Protein AF-A0A7X4Y7P6-F1 (afdb_monomer)

Foldseek 3Di:
DDDPPPDPVVVVLVVCVVPLPCDPVNVVVLVVQLVVLVVQLVVLVVPQPVDPVSVVSNVVSVVSNVVSVVVNCVSVVVSVVSVVVVVVVD

pLDDT: mean 78.75, std 18.49, range [41.59, 98.31]

Solvent-accessible surface area (backbone atoms only — not comparable to full-atom values): 5030 Å² total; per-residue (Å²): 139,86,82,88,81,64,66,70,61,54,51,51,52,49,49,47,57,71,62,56,62,70,48,70,65,60,54,50,51,46,51,52,49,33,54,50,28,47,51,48,30,54,48,30,59,73,65,44,79,75,44,72,68,33,50,52,50,34,50,52,26,49,52,49,29,53,53,37,48,50,52,44,45,55,60,54,47,54,43,56,54,48,57,51,53,53,63,75,76,105

Mean predicted aligned error: 11.4 Å

Sequence (90 aa):
MPGQKGRRGELTARLLLFLGRMDTTTREALARRLGRAELELQRAQRESDGSPAARTRLEAARIEYRAAEHHAQQVLGARVALEVVEHLCA

Radius of gyration: 20.74 Å; Cα contacts (8 Å, |Δi|>4): 36; chains: 1; bounding box: 36×33×64 Å

Organism: NCBI:txid83462

Secondary structure (DSSP, 8-state):
----SSHHHHHHHHHHHHHHS--HHHHHHHHHHHHHHHHHHHHHHHT--S-HHHHHHHHHHHHHHHHHHHHHHHHHHHHHHHHHHHHHH-

Nearest PDB structures (foldseek):
  3tul-assembly5_A  TM=7.803E-01  e=2.537E+00  Salmonella enterica subsp. enterica serovar Typhimurium
  6ixg-assembly2_B  TM=6.724E-01  e=4.343E+00  Homo sapiens
  2x3x-assembly2_B  TM=3.672E-01  e=2.390E+00  Mus musculus
  3qwe-assembly1_A-2  TM=4.503E-01  e=4.611E+00  Homo sapiens

Structure (mmCIF, N/CA/C/O backbone):
data_AF-A0A7X4Y7P6-F1
#
_entry.id   AF-A0A7X4Y7P6-F1
#
loop_
_atom_site.group_PDB
_atom_site.id
_atom_site.type_symbol
_atom_site.label_atom_id
_atom_site.label_alt_id
_atom_site.label_comp_id
_atom_site.label_asym_id
_atom_site.label_entity_id
_atom_site.label_seq_id
_atom_site.pdbx_PDB_ins_code
_atom_site.Cartn_x
_atom_site.Cartn_y
_atom_site.Cartn_z
_atom_site.occupancy
_atom_site.B_iso_or_equiv
_atom_site.auth_seq_id
_atom_site.auth_comp_id
_atom_site.auth_asym_id
_atom_site.auth_atom_id
_atom_site.pdbx_PDB_model_num
ATOM 1 N N . MET A 1 1 ? -19.685 23.860 48.318 1.00 41.59 1 MET A N 1
ATOM 2 C CA . MET A 1 1 ? -20.050 23.820 46.884 1.00 41.59 1 MET A CA 1
ATOM 3 C C . MET A 1 1 ? -19.055 22.928 46.140 1.00 41.59 1 MET A C 1
ATOM 5 O O . MET A 1 1 ? -17.951 23.396 45.884 1.00 41.59 1 MET A O 1
ATOM 9 N N . PRO A 1 2 ? -19.350 21.644 45.868 1.00 42.19 2 PRO A N 1
ATOM 10 C CA . PRO A 1 2 ? -18.410 20.762 45.181 1.00 42.19 2 PRO A CA 1
ATOM 11 C C . PRO A 1 2 ? -18.611 20.761 43.651 1.00 42.19 2 PRO A C 1
ATOM 13 O O . PRO A 1 2 ? -19.731 20.857 43.162 1.00 42.19 2 PRO A O 1
ATOM 16 N N . GLY A 1 3 ? -17.513 20.576 42.907 1.00 48.91 3 GLY A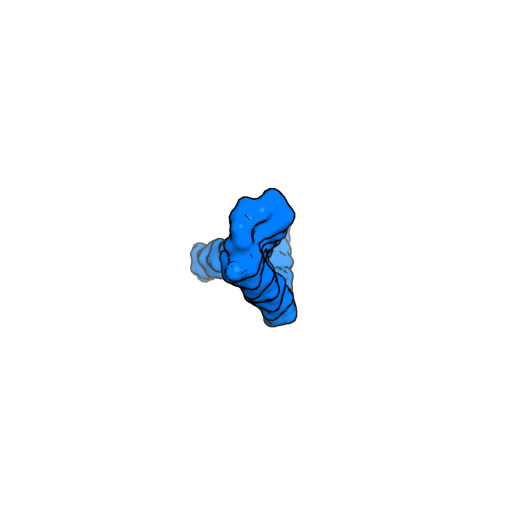 N 1
ATOM 17 C CA . GLY A 1 3 ? -17.520 19.721 41.710 1.00 48.91 3 GLY A CA 1
ATOM 18 C C . GLY A 1 3 ? -17.792 20.337 40.328 1.00 48.91 3 GLY A C 1
ATOM 19 O O . GLY A 1 3 ? -18.670 19.858 39.621 1.00 48.91 3 GLY A O 1
ATOM 20 N N . GLN A 1 4 ? -16.986 21.301 39.864 1.00 49.03 4 GLN A N 1
ATOM 21 C CA . GLN A 1 4 ? -16.936 21.702 38.436 1.00 49.03 4 GLN A CA 1
ATOM 22 C C . GLN A 1 4 ? -15.741 21.114 37.645 1.00 49.03 4 GLN A C 1
ATOM 24 O O . GLN A 1 4 ? -15.416 21.595 36.565 1.00 49.03 4 GLN A O 1
ATOM 29 N N . LYS A 1 5 ? -15.079 20.054 38.139 1.00 49.75 5 LYS A N 1
ATOM 30 C CA . LYS A 1 5 ? -13.911 19.439 37.463 1.00 49.75 5 LYS A CA 1
ATOM 31 C C . LYS A 1 5 ? -14.205 18.196 36.601 1.00 49.75 5 LYS A C 1
ATOM 33 O O . LYS A 1 5 ? -13.287 17.705 35.962 1.00 49.75 5 LYS A O 1
ATOM 38 N N . GLY A 1 6 ? -15.452 17.715 36.527 1.00 49.91 6 GLY A N 1
ATOM 39 C CA . GLY A 1 6 ? -15.791 16.470 35.807 1.00 49.91 6 GLY A CA 1
ATOM 40 C C . GLY A 1 6 ? -16.187 16.612 34.328 1.00 49.91 6 GLY A C 1
ATOM 41 O O . GLY A 1 6 ? -16.018 15.677 33.558 1.00 49.91 6 GLY A O 1
ATOM 42 N N . ARG A 1 7 ? -16.675 17.778 33.879 1.00 53.38 7 ARG A N 1
ATOM 43 C CA . ARG A 1 7 ? -17.412 17.860 32.594 1.00 53.38 7 ARG A CA 1
ATOM 44 C C . ARG A 1 7 ? -16.552 17.998 31.332 1.00 53.38 7 ARG A C 1
ATOM 46 O O . ARG A 1 7 ? -17.063 17.798 30.236 1.00 53.38 7 ARG A O 1
ATOM 53 N N . ARG A 1 8 ? -15.264 18.355 31.447 1.00 50.03 8 ARG A N 1
ATOM 54 C CA . ARG A 1 8 ? -14.383 18.531 30.269 1.00 50.03 8 ARG A CA 1
ATOM 55 C C . ARG A 1 8 ? -13.817 17.215 29.728 1.00 50.03 8 ARG A C 1
ATOM 57 O O . ARG A 1 8 ? -13.665 17.107 28.521 1.00 50.03 8 ARG A O 1
ATOM 64 N N . GLY A 1 9 ? -13.537 16.225 30.578 1.00 51.34 9 GLY A N 1
ATOM 65 C CA . GLY A 1 9 ? -13.079 14.902 30.125 1.00 51.34 9 GLY A CA 1
ATOM 66 C C . GLY A 1 9 ? -14.205 14.078 29.494 1.00 51.34 9 GLY A C 1
ATOM 67 O O . GLY A 1 9 ? -14.009 13.440 28.466 1.00 51.34 9 GLY A O 1
ATOM 68 N N . GLU A 1 10 ? -15.407 14.180 30.063 1.00 55.50 10 GLU A N 1
ATOM 69 C CA . GLU A 1 10 ? -16.600 13.436 29.641 1.00 55.50 10 GLU A CA 1
ATOM 70 C C . GLU A 1 10 ? -17.103 13.841 28.247 1.00 55.50 10 GLU A C 1
ATOM 72 O O . GLU A 1 10 ? -17.543 12.997 27.472 1.00 55.50 10 GLU A O 1
ATOM 77 N N . LEU A 1 11 ? -17.006 15.131 27.902 1.00 55.41 11 LEU A N 1
ATOM 78 C CA . LEU A 1 11 ? -17.355 15.633 26.571 1.00 55.41 11 LEU A CA 1
ATOM 79 C C . LEU A 1 11 ? -16.339 15.201 25.511 1.00 55.41 11 LEU A C 1
ATOM 81 O O . LEU A 1 11 ? -16.747 14.843 24.412 1.00 55.41 11 LEU A O 1
ATOM 85 N N . THR A 1 12 ? -15.044 15.183 25.836 1.00 56.19 12 THR A N 1
ATOM 86 C CA . THR A 1 12 ? -13.995 14.701 24.923 1.00 56.19 12 THR A CA 1
ATOM 87 C C . THR A 1 12 ? -14.129 13.202 24.681 1.00 56.19 12 THR A C 1
ATOM 89 O O . THR A 1 12 ? -14.100 12.775 23.534 1.00 56.19 12 THR A O 1
ATOM 92 N N . ALA A 1 13 ? -14.361 12.412 25.734 1.00 53.62 13 ALA A N 1
ATOM 93 C CA . ALA A 1 13 ? -14.626 10.980 25.615 1.00 53.62 13 ALA A CA 1
ATOM 94 C C . ALA A 1 13 ? -15.906 10.702 24.807 1.00 53.62 13 ALA A C 1
ATOM 96 O O . ALA A 1 13 ? -15.897 9.868 23.910 1.00 53.62 13 ALA A O 1
ATOM 97 N N . ARG A 1 14 ? -16.990 11.460 25.034 1.00 53.94 14 ARG A N 1
ATOM 98 C CA . ARG A 1 14 ? -18.224 11.347 24.236 1.00 53.94 14 ARG A CA 1
ATOM 99 C C . ARG A 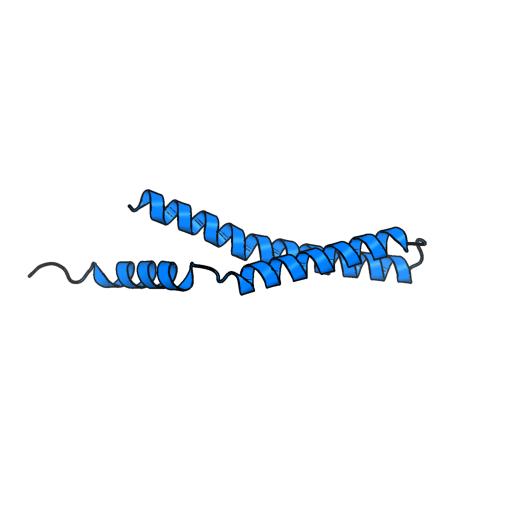1 14 ? -18.051 11.772 22.780 1.00 53.94 14 ARG A C 1
ATOM 101 O O . ARG A 1 14 ? -18.629 11.131 21.914 1.00 53.94 14 ARG A O 1
ATOM 108 N N . LEU A 1 15 ? -17.269 12.811 22.492 1.00 54.47 15 LEU A N 1
ATOM 109 C CA . LEU A 1 15 ? -16.935 13.215 21.121 1.00 54.47 15 LEU A CA 1
ATOM 110 C C . LEU A 1 15 ? -16.069 12.163 20.425 1.00 54.47 15 LEU A C 1
ATOM 112 O O . LEU A 1 15 ? -16.320 11.862 19.264 1.00 54.47 15 LEU A O 1
ATOM 116 N N . LEU A 1 16 ? -15.110 11.565 21.133 1.00 54.66 16 LEU A N 1
ATOM 117 C CA . LEU A 1 16 ? -14.301 10.454 20.632 1.00 54.66 16 LEU A CA 1
ATOM 118 C C . LEU A 1 16 ? -15.136 9.192 20.398 1.00 54.66 16 LEU A C 1
ATOM 120 O O . LEU A 1 16 ? -14.920 8.543 19.392 1.00 54.66 16 LEU A O 1
ATOM 124 N N . LEU A 1 17 ? -16.132 8.889 21.230 1.00 53.41 17 LEU A N 1
ATOM 125 C CA . LEU A 1 17 ? -17.092 7.797 21.011 1.00 53.41 17 LEU A CA 1
ATOM 126 C C . LEU A 1 17 ? -18.018 8.064 19.809 1.00 53.41 17 LEU A C 1
ATOM 128 O O . LEU A 1 17 ? -18.260 7.180 18.986 1.00 53.41 17 LEU A O 1
ATOM 132 N N . PHE A 1 18 ? -18.536 9.293 19.686 1.00 51.69 18 PHE A N 1
ATOM 133 C CA . PHE A 1 18 ? -19.484 9.675 18.630 1.00 51.69 18 PHE A CA 1
ATOM 134 C C . PHE A 1 18 ? -18.803 9.840 17.258 1.00 51.69 18 PHE A C 1
ATOM 136 O O . PHE A 1 18 ? -19.411 9.543 16.234 1.00 51.69 18 PHE A O 1
ATOM 143 N N . LEU A 1 19 ? -17.531 10.260 17.233 1.00 53.00 19 LEU A N 1
ATOM 144 C CA . LEU A 1 19 ? -16.681 10.328 16.033 1.00 53.00 19 LEU A CA 1
ATOM 145 C C . LEU A 1 19 ? -15.879 9.033 15.791 1.00 53.00 19 LEU A C 1
ATOM 147 O O . LEU A 1 19 ? -15.458 8.768 14.668 1.00 53.00 19 LEU A O 1
ATOM 151 N N . GLY A 1 20 ? -15.657 8.221 16.828 1.00 52.16 20 GLY A N 1
ATOM 152 C CA . GLY A 1 20 ? -14.786 7.034 16.830 1.00 52.16 20 GLY A CA 1
ATOM 153 C C . GLY A 1 20 ? -15.417 5.797 16.217 1.00 52.16 20 GLY A C 1
ATOM 154 O O . GLY A 1 20 ? -14.723 4.836 15.865 1.00 52.16 20 GLY A O 1
ATOM 155 N N . ARG A 1 21 ? -16.727 5.832 15.958 1.00 58.78 21 ARG A N 1
ATOM 156 C CA . ARG A 1 21 ? -17.356 4.857 15.077 1.00 58.78 21 ARG A CA 1
ATOM 157 C C . ARG A 1 21 ? -17.033 5.224 13.629 1.00 58.78 21 ARG A C 1
ATOM 159 O O . ARG A 1 21 ? -17.888 5.692 12.890 1.00 58.78 21 ARG A O 1
ATOM 166 N N . MET A 1 22 ? -15.782 4.971 13.242 1.00 65.38 22 MET A N 1
ATOM 167 C CA . MET A 1 22 ? -15.305 5.048 11.864 1.00 65.38 22 MET A CA 1
ATOM 168 C C . MET A 1 22 ? -16.349 4.405 10.952 1.00 65.38 22 MET A C 1
ATOM 170 O O . MET A 1 22 ? -16.724 3.236 11.146 1.00 65.38 22 MET A O 1
ATOM 174 N N . ASP A 1 23 ? -16.863 5.222 10.039 1.00 71.62 23 ASP A N 1
ATOM 175 C CA . ASP A 1 23 ? -17.976 4.860 9.186 1.00 71.62 23 ASP A CA 1
ATOM 176 C C . ASP A 1 23 ? -17.544 3.738 8.226 1.00 71.62 23 ASP A C 1
ATOM 178 O O . ASP A 1 23 ? -16.369 3.600 7.861 1.00 71.62 23 ASP A O 1
ATOM 182 N N . THR A 1 24 ? -18.491 2.884 7.850 1.00 73.25 24 THR A N 1
ATOM 183 C CA . THR A 1 24 ? -18.220 1.737 6.978 1.00 73.25 24 THR A CA 1
ATOM 184 C C . THR A 1 24 ? -17.615 2.184 5.642 1.00 73.25 24 THR A C 1
ATOM 186 O O . THR A 1 24 ? -16.719 1.512 5.136 1.00 73.25 24 THR A O 1
ATOM 189 N N . THR A 1 25 ? -17.989 3.365 5.142 1.00 80.50 25 THR A N 1
ATOM 190 C CA . THR A 1 25 ? -17.448 3.979 3.920 1.00 80.50 25 THR A CA 1
ATOM 191 C C . THR A 1 25 ? -15.963 4.296 4.049 1.00 80.50 25 THR A C 1
ATOM 193 O O . THR A 1 25 ? -15.194 3.993 3.142 1.00 80.50 25 THR A O 1
ATOM 196 N N . THR A 1 26 ? -15.521 4.846 5.181 1.00 81.19 26 THR A N 1
ATOM 197 C CA . THR A 1 26 ? -14.104 5.126 5.450 1.00 81.19 26 THR A CA 1
ATOM 198 C C . THR A 1 26 ? -13.301 3.829 5.494 1.00 81.19 26 THR A C 1
ATOM 200 O O . THR A 1 26 ? -12.198 3.758 4.950 1.00 81.19 26 THR A O 1
ATOM 203 N N . ARG A 1 27 ? -13.866 2.763 6.079 1.00 78.12 27 ARG A N 1
ATOM 204 C CA . ARG A 1 27 ? -13.213 1.443 6.117 1.00 78.12 27 ARG A CA 1
ATOM 205 C C . ARG A 1 27 ? -13.084 0.854 4.720 1.00 78.12 27 ARG A C 1
ATOM 207 O O . ARG A 1 27 ? -12.011 0.383 4.351 1.00 78.12 27 ARG A O 1
ATOM 214 N N . GLU A 1 28 ? -14.151 0.922 3.935 1.00 84.94 28 GLU A N 1
ATOM 215 C CA . GLU A 1 28 ? -14.139 0.478 2.546 1.00 84.94 28 GLU A CA 1
ATOM 216 C C . GLU A 1 28 ? -13.180 1.301 1.686 1.00 84.94 28 GLU A C 1
ATOM 218 O O . GLU A 1 28 ? -12.471 0.735 0.860 1.00 84.94 28 GLU A O 1
ATOM 223 N N . ALA A 1 29 ? -13.110 2.617 1.883 1.00 89.69 29 ALA A N 1
ATOM 224 C CA . ALA A 1 29 ? -12.196 3.487 1.155 1.00 89.69 29 ALA A CA 1
ATOM 225 C C . ALA A 1 29 ? -10.729 3.143 1.450 1.00 89.69 29 ALA A C 1
ATOM 227 O O . ALA A 1 29 ? -9.931 3.035 0.516 1.00 89.69 29 ALA A O 1
ATOM 228 N N . LEU A 1 30 ? -10.380 2.903 2.720 1.00 88.25 30 LEU A N 1
ATOM 229 C CA . LEU A 1 30 ? -9.039 2.449 3.101 1.00 88.25 30 LEU A CA 1
ATOM 230 C C . LEU A 1 30 ? -8.717 1.075 2.511 1.00 88.25 30 LEU A C 1
ATOM 232 O O . LEU A 1 30 ? -7.661 0.916 1.902 1.00 88.25 30 LEU A O 1
ATOM 236 N N . ALA A 1 31 ? -9.637 0.112 2.617 1.00 87.94 31 ALA A N 1
ATOM 237 C CA . ALA A 1 31 ? -9.454 -1.225 2.057 1.00 87.94 31 ALA A CA 1
ATOM 238 C C . ALA A 1 31 ? -9.286 -1.188 0.528 1.00 87.94 31 ALA A C 1
ATOM 240 O O . ALA A 1 31 ? -8.384 -1.819 -0.018 1.00 87.94 31 ALA A O 1
ATOM 241 N N . ARG A 1 32 ? -10.103 -0.389 -0.172 1.00 94.00 32 ARG A N 1
ATOM 242 C CA . ARG A 1 32 ? -9.997 -0.186 -1.625 1.00 94.00 32 ARG A CA 1
ATOM 243 C C . ARG A 1 32 ? -8.672 0.464 -2.008 1.00 94.00 32 ARG A C 1
ATOM 245 O O . ARG A 1 32 ? -8.083 0.063 -3.008 1.00 94.00 32 ARG A O 1
ATOM 252 N N . ARG A 1 33 ? -8.202 1.461 -1.249 1.00 95.06 33 ARG A N 1
ATOM 253 C CA . ARG A 1 33 ? -6.915 2.117 -1.519 1.00 95.06 33 ARG A CA 1
ATOM 254 C C . ARG A 1 33 ? -5.753 1.148 -1.328 1.00 95.06 33 ARG A C 1
ATOM 256 O O . ARG A 1 33 ? -4.923 1.046 -2.226 1.00 95.06 33 ARG A O 1
ATOM 263 N N . LEU A 1 34 ? -5.726 0.425 -0.210 1.00 94.56 34 LEU A N 1
ATOM 264 C CA . LEU A 1 34 ? -4.684 -0.560 0.069 1.00 94.56 34 LEU A CA 1
ATOM 265 C C . LEU A 1 34 ? -4.663 -1.660 -1.000 1.00 94.56 34 LEU A C 1
ATOM 267 O O . LEU A 1 34 ? -3.615 -1.913 -1.584 1.00 94.56 34 LEU A O 1
ATOM 271 N N . GLY A 1 35 ? -5.826 -2.223 -1.343 1.00 93.88 35 GLY A N 1
ATOM 272 C CA . GLY A 1 35 ? -5.927 -3.252 -2.380 1.00 93.88 35 GLY A CA 1
ATOM 273 C C . GLY A 1 35 ? -5.499 -2.764 -3.769 1.00 93.88 35 GLY A C 1
ATOM 274 O O . GLY A 1 35 ? -4.835 -3.493 -4.500 1.00 93.88 35 GLY A O 1
ATOM 275 N N . ARG A 1 36 ? -5.810 -1.514 -4.143 1.00 97.75 36 ARG A N 1
ATOM 276 C CA . ARG A 1 36 ? -5.299 -0.924 -5.395 1.00 97.75 36 ARG A CA 1
ATOM 277 C C . ARG A 1 36 ? -3.779 -0.783 -5.374 1.00 97.75 36 ARG A C 1
ATOM 279 O O . ARG A 1 36 ? -3.136 -1.181 -6.337 1.00 97.75 36 ARG A O 1
ATOM 286 N N . ALA A 1 37 ? -3.213 -0.247 -4.294 1.00 97.38 37 ALA A N 1
ATOM 287 C CA . ALA A 1 37 ? -1.766 -0.083 -4.172 1.00 97.38 37 ALA A CA 1
ATOM 288 C C . ALA A 1 37 ? -1.031 -1.435 -4.198 1.00 97.38 37 ALA A C 1
ATOM 290 O O . ALA A 1 37 ? 0.022 -1.555 -4.821 1.00 97.38 37 ALA A O 1
ATOM 291 N N . GLU A 1 38 ? -1.611 -2.470 -3.587 1.00 97.69 38 GLU A N 1
ATOM 292 C CA . GLU A 1 38 ? -1.083 -3.834 -3.636 1.00 97.69 38 GLU A CA 1
ATOM 293 C C . GLU A 1 38 ? -1.104 -4.408 -5.059 1.00 97.69 38 GLU A C 1
ATOM 295 O O . GLU A 1 38 ? -0.100 -4.951 -5.518 1.00 97.69 38 GLU A O 1
ATOM 300 N N . LEU A 1 39 ? -2.213 -4.249 -5.789 1.00 98.31 39 LEU A N 1
ATOM 301 C CA . LEU A 1 39 ? -2.312 -4.700 -7.179 1.00 98.31 39 LEU A CA 1
ATOM 302 C C . LEU A 1 39 ? -1.280 -4.013 -8.079 1.00 98.31 39 LEU A C 1
ATOM 304 O O . LEU A 1 39 ? -0.641 -4.684 -8.890 1.00 98.31 39 LEU A O 1
ATOM 308 N N . GLU A 1 40 ? -1.084 -2.704 -7.926 1.00 97.75 40 GLU A N 1
ATOM 309 C CA . GLU A 1 40 ? -0.070 -1.961 -8.683 1.00 97.75 40 GLU A CA 1
ATOM 310 C C . GLU A 1 40 ? 1.353 -2.399 -8.318 1.00 97.75 40 GLU A C 1
ATOM 312 O O . GLU A 1 40 ? 2.190 -2.579 -9.203 1.00 97.75 40 GLU A O 1
ATOM 317 N N . LEU A 1 41 ? 1.628 -2.668 -7.037 1.00 98.06 41 LEU A N 1
ATOM 318 C CA . LEU A 1 41 ? 2.908 -3.228 -6.604 1.00 98.06 41 LEU A CA 1
ATOM 319 C C . LEU A 1 41 ? 3.162 -4.607 -7.227 1.00 98.06 41 LEU A C 1
ATOM 321 O O . LEU A 1 41 ? 4.246 -4.849 -7.760 1.00 98.06 41 LEU A O 1
ATOM 325 N N . GLN A 1 42 ? 2.170 -5.498 -7.206 1.00 98.00 42 GLN A N 1
ATOM 326 C CA . GLN A 1 42 ? 2.277 -6.825 -7.815 1.00 98.00 42 GLN A CA 1
ATOM 327 C C . GLN A 1 42 ? 2.470 -6.741 -9.335 1.00 98.00 42 GLN A C 1
ATOM 329 O O . GLN A 1 42 ? 3.276 -7.489 -9.893 1.00 98.00 42 GLN A O 1
ATOM 334 N N . ARG A 1 43 ? 1.773 -5.824 -10.020 1.00 98.00 43 ARG A N 1
ATOM 335 C CA . ARG A 1 43 ? 1.974 -5.566 -11.455 1.00 98.00 43 ARG A CA 1
ATOM 336 C C . ARG A 1 43 ? 3.390 -5.085 -11.736 1.00 98.00 43 ARG A C 1
ATOM 338 O O . ARG A 1 43 ? 4.079 -5.699 -12.545 1.00 98.00 43 ARG A O 1
ATOM 345 N N . ALA A 1 44 ? 3.862 -4.071 -11.013 1.00 96.88 44 ALA A N 1
ATOM 346 C CA . ALA A 1 44 ? 5.207 -3.534 -11.186 1.00 96.88 44 ALA A CA 1
ATOM 347 C C . ALA A 1 44 ? 6.301 -4.582 -10.917 1.00 96.88 44 ALA A C 1
ATOM 349 O O . ALA A 1 44 ? 7.329 -4.575 -11.587 1.00 96.88 44 ALA A O 1
ATOM 350 N N . GLN A 1 45 ? 6.085 -5.509 -9.977 1.00 96.62 45 GLN A N 1
ATOM 351 C CA . GLN A 1 45 ? 6.990 -6.641 -9.745 1.00 96.62 45 GLN A CA 1
ATOM 352 C C . GLN A 1 45 ? 7.007 -7.622 -10.923 1.00 96.62 45 GLN A C 1
ATOM 354 O O . GLN A 1 45 ? 8.085 -8.035 -11.345 1.00 96.62 45 GLN A O 1
ATOM 359 N N . ARG A 1 46 ? 5.835 -7.985 -11.462 1.00 97.38 46 ARG A N 1
ATOM 360 C CA . ARG A 1 46 ? 5.710 -8.916 -12.600 1.00 97.38 46 ARG A CA 1
ATOM 361 C C . ARG A 1 46 ? 6.272 -8.341 -13.897 1.00 97.38 46 ARG A C 1
ATOM 363 O O . ARG A 1 46 ? 6.862 -9.073 -14.679 1.00 97.38 46 ARG A O 1
ATOM 370 N N . GLU A 1 47 ? 6.082 -7.046 -14.118 1.00 95.44 47 GLU A N 1
ATOM 371 C CA . GLU A 1 47 ? 6.553 -6.323 -15.306 1.00 95.44 47 GLU A CA 1
ATOM 372 C C . GLU A 1 47 ? 8.006 -5.842 -15.187 1.00 95.44 47 GLU A C 1
ATOM 374 O O . GLU A 1 47 ? 8.518 -5.187 -16.098 1.00 95.44 47 GLU A O 1
ATOM 379 N N . SER A 1 48 ? 8.670 -6.107 -14.059 1.00 94.38 48 SER A N 1
ATOM 380 C CA . SER A 1 48 ? 10.032 -5.645 -13.835 1.00 94.38 48 SER A CA 1
ATOM 381 C C . SER A 1 48 ? 11.020 -6.417 -14.707 1.00 94.38 48 SER A C 1
ATOM 383 O O . SER A 1 48 ? 11.383 -7.550 -14.406 1.00 94.38 48 SER A O 1
ATOM 385 N N . ASP A 1 49 ? 11.508 -5.767 -15.760 1.00 96.44 49 ASP A N 1
ATOM 386 C CA . ASP A 1 49 ? 12.573 -6.260 -16.643 1.00 96.44 49 ASP A CA 1
ATOM 387 C C . ASP A 1 49 ? 13.984 -5.863 -16.162 1.00 96.44 49 ASP A C 1
ATOM 389 O O . ASP A 1 49 ? 14.988 -6.117 -16.826 1.00 96.44 49 ASP A O 1
ATOM 393 N N . GLY A 1 50 ? 14.077 -5.207 -15.000 1.00 94.50 50 GLY A N 1
ATOM 394 C CA . GLY A 1 50 ? 15.330 -4.721 -14.429 1.00 94.50 50 GLY A CA 1
ATOM 395 C C . GLY A 1 50 ? 15.851 -3.413 -15.031 1.00 94.50 50 GLY A C 1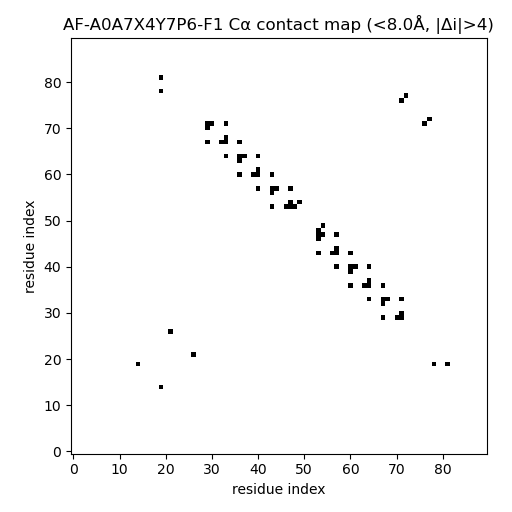
ATOM 396 O O . GLY A 1 50 ? 16.853 -2.899 -14.520 1.00 94.50 50 GLY A O 1
ATOM 397 N N . SER A 1 51 ? 15.180 -2.845 -16.039 1.00 97.62 51 SER A N 1
ATOM 398 C CA . SER A 1 51 ? 15.518 -1.541 -16.617 1.00 97.62 51 SER A CA 1
ATOM 399 C C . SER A 1 51 ? 15.378 -0.406 -15.590 1.00 97.62 51 SER A C 1
ATOM 401 O O . SER A 1 51 ? 14.619 -0.527 -14.621 1.00 97.62 51 SER A O 1
ATOM 403 N N . PRO A 1 52 ? 16.059 0.741 -15.783 1.00 97.69 52 PRO A N 1
ATOM 404 C CA . PRO A 1 52 ? 15.891 1.900 -14.906 1.00 97.69 52 PRO A CA 1
ATOM 405 C C . PRO A 1 52 ? 14.428 2.344 -14.784 1.00 97.69 52 PRO A C 1
ATOM 407 O O . PRO A 1 52 ? 13.961 2.634 -13.687 1.00 97.69 52 PRO A O 1
ATOM 410 N N . ALA A 1 53 ? 13.675 2.320 -15.888 1.00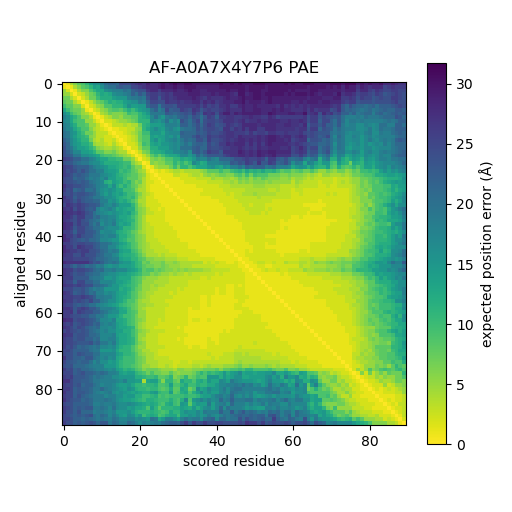 96.62 53 ALA A N 1
ATOM 411 C CA . ALA A 1 53 ? 12.262 2.684 -15.893 1.00 96.62 53 ALA A CA 1
ATOM 412 C C . ALA A 1 53 ? 11.403 1.704 -15.077 1.00 96.62 53 ALA A C 1
ATOM 414 O O . ALA A 1 53 ? 10.535 2.132 -14.315 1.00 96.62 53 ALA A O 1
ATOM 415 N N . ALA A 1 54 ? 11.647 0.396 -15.202 1.00 97.06 54 ALA A N 1
ATOM 416 C CA . ALA A 1 54 ? 10.961 -0.611 -14.397 1.00 97.06 54 ALA A CA 1
ATOM 417 C C . ALA A 1 54 ? 11.292 -0.486 -12.903 1.00 97.06 54 ALA A C 1
ATOM 419 O O . ALA A 1 54 ? 10.388 -0.542 -12.071 1.00 97.06 54 ALA A O 1
ATOM 420 N N . ARG A 1 55 ? 12.560 -0.230 -12.553 1.00 97.00 55 ARG A N 1
ATOM 421 C CA . ARG A 1 55 ? 12.978 0.006 -11.160 1.00 97.00 55 ARG A CA 1
ATOM 422 C C . ARG A 1 55 ? 12.289 1.228 -10.560 1.00 97.00 55 ARG A C 1
ATOM 424 O O . ARG A 1 55 ? 11.787 1.139 -9.445 1.00 97.00 55 ARG A O 1
ATOM 431 N N . THR A 1 56 ? 12.209 2.332 -11.304 1.00 97.94 56 THR A N 1
ATOM 432 C CA . THR A 1 56 ? 11.496 3.540 -10.864 1.00 97.94 56 THR A CA 1
ATOM 433 C C . THR A 1 56 ? 10.011 3.265 -10.632 1.00 97.94 56 THR A C 1
ATOM 435 O O . THR A 1 56 ? 9.475 3.665 -9.601 1.00 97.94 56 THR A O 1
ATOM 438 N N . ARG A 1 57 ? 9.344 2.545 -11.547 1.00 97.19 57 ARG A N 1
ATOM 439 C CA . ARG A 1 57 ? 7.931 2.155 -11.381 1.00 97.19 57 ARG A CA 1
ATOM 440 C C . ARG A 1 57 ? 7.723 1.270 -10.153 1.00 97.19 57 ARG A C 1
ATOM 442 O O . ARG A 1 57 ? 6.804 1.512 -9.375 1.00 97.19 57 ARG A O 1
ATOM 449 N N . LEU A 1 58 ? 8.594 0.282 -9.957 1.00 97.56 58 LEU A N 1
ATOM 450 C CA . LEU A 1 58 ? 8.545 -0.605 -8.800 1.00 97.56 58 LEU A CA 1
ATOM 451 C C . LEU A 1 58 ? 8.743 0.159 -7.486 1.00 97.56 58 LEU A C 1
ATOM 453 O O . LEU A 1 58 ? 8.015 -0.086 -6.527 1.00 97.56 58 LEU A O 1
ATOM 457 N N . GLU A 1 59 ? 9.694 1.090 -7.434 1.00 98.00 59 GLU A N 1
ATOM 458 C CA . GLU A 1 59 ? 9.932 1.890 -6.231 1.00 98.00 59 GLU A CA 1
ATOM 459 C C . GLU A 1 59 ? 8.754 2.822 -5.925 1.00 98.00 59 GLU A C 1
ATOM 461 O O . GLU A 1 59 ? 8.297 2.881 -4.785 1.00 98.00 59 GLU A O 1
ATOM 466 N N . ALA A 1 60 ? 8.181 3.469 -6.942 1.00 98.06 60 ALA A N 1
ATOM 467 C CA . ALA A 1 60 ? 6.983 4.286 -6.771 1.00 98.06 60 ALA A CA 1
ATOM 468 C C . ALA A 1 60 ? 5.803 3.467 -6.212 1.00 98.06 60 ALA A C 1
ATOM 470 O O . ALA A 1 60 ? 5.145 3.893 -5.262 1.00 98.06 60 ALA A O 1
ATOM 471 N N . ALA A 1 61 ? 5.576 2.259 -6.741 1.00 97.75 61 ALA A N 1
ATOM 472 C CA . ALA A 1 61 ? 4.521 1.373 -6.251 1.00 97.75 61 ALA A CA 1
ATOM 473 C C . ALA A 1 61 ? 4.767 0.908 -4.802 1.00 97.75 61 ALA A C 1
ATOM 475 O O . ALA A 1 61 ? 3.828 0.815 -4.012 1.00 97.75 61 ALA A O 1
ATOM 476 N N . ARG A 1 62 ? 6.029 0.668 -4.414 1.00 97.69 62 ARG A N 1
ATOM 477 C CA . ARG A 1 62 ? 6.402 0.340 -3.024 1.00 97.69 62 ARG A CA 1
ATOM 478 C C . ARG A 1 62 ? 6.112 1.488 -2.065 1.00 9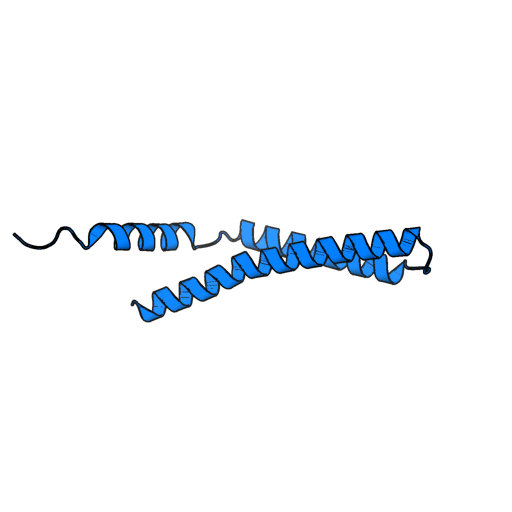7.69 62 ARG A C 1
ATOM 480 O O . ARG A 1 62 ? 5.619 1.239 -0.965 1.00 97.69 62 ARG A O 1
ATOM 487 N N . ILE A 1 63 ? 6.426 2.719 -2.465 1.00 98.19 63 ILE A N 1
ATOM 488 C CA . ILE A 1 63 ? 6.158 3.918 -1.665 1.00 98.19 63 ILE A CA 1
ATOM 489 C C . ILE A 1 63 ? 4.652 4.071 -1.438 1.00 98.19 63 ILE A C 1
ATOM 491 O O . ILE A 1 63 ? 4.232 4.222 -0.291 1.00 98.19 63 ILE A O 1
ATOM 495 N N . GLU A 1 64 ? 3.836 3.966 -2.492 1.00 96.81 64 GLU A N 1
ATOM 496 C CA . GLU A 1 64 ? 2.379 4.102 -2.357 1.00 96.81 64 GLU A CA 1
ATOM 497 C C . GLU A 1 64 ? 1.773 2.975 -1.514 1.00 96.81 64 GLU A C 1
ATOM 499 O O . GLU A 1 64 ? 0.946 3.249 -0.644 1.00 96.81 64 GLU A O 1
ATOM 504 N N . TYR A 1 65 ? 2.214 1.725 -1.699 1.00 96.88 65 TYR A N 1
ATOM 505 C CA . TYR A 1 65 ? 1.763 0.607 -0.866 1.00 96.88 65 TYR A CA 1
ATOM 506 C C . TYR A 1 65 ? 2.064 0.857 0.617 1.00 96.88 65 TYR A C 1
ATOM 508 O O . TYR A 1 65 ? 1.162 0.770 1.448 1.00 96.88 65 TYR A O 1
ATOM 516 N N . ARG A 1 66 ? 3.299 1.252 0.954 1.00 95.38 66 ARG A N 1
ATOM 517 C CA . ARG A 1 66 ? 3.685 1.564 2.342 1.00 95.38 66 ARG A CA 1
ATOM 518 C C . ARG A 1 66 ? 2.893 2.737 2.913 1.00 95.38 66 ARG A C 1
ATOM 520 O O . ARG A 1 66 ? 2.504 2.699 4.076 1.00 95.38 66 ARG A O 1
ATOM 527 N N . ALA A 1 67 ? 2.629 3.769 2.113 1.00 94.75 67 ALA A N 1
ATOM 528 C CA . ALA A 1 67 ? 1.822 4.907 2.542 1.00 94.75 67 ALA A CA 1
ATOM 529 C C . ALA A 1 67 ? 0.364 4.502 2.819 1.00 94.75 67 ALA A C 1
ATOM 531 O O . ALA A 1 67 ? -0.214 4.918 3.826 1.00 94.75 67 ALA A O 1
ATOM 532 N N . ALA A 1 68 ? -0.228 3.676 1.952 1.00 92.62 68 ALA A N 1
ATOM 533 C CA . ALA A 1 68 ? -1.578 3.155 2.132 1.00 92.62 68 ALA A CA 1
ATOM 534 C C . ALA A 1 68 ? -1.677 2.216 3.347 1.00 92.62 68 ALA A C 1
ATOM 536 O O . ALA A 1 68 ? -2.622 2.332 4.128 1.00 92.62 68 ALA A O 1
ATOM 537 N N . GLU A 1 69 ? -0.691 1.338 3.539 1.00 91.62 69 GLU A N 1
ATOM 538 C CA . GLU A 1 69 ? -0.597 0.424 4.682 1.00 91.62 69 GLU A CA 1
ATOM 539 C C . GLU A 1 69 ? -0.464 1.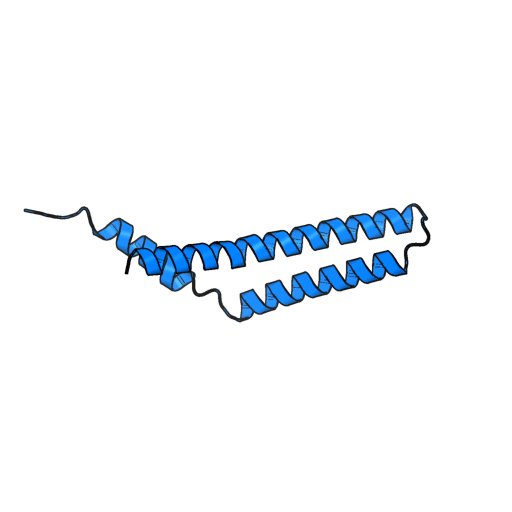194 5.999 1.00 91.62 69 GLU A C 1
ATOM 541 O O . GLU A 1 69 ? -1.247 0.976 6.923 1.00 91.62 69 GLU A O 1
ATOM 546 N N . HIS A 1 70 ? 0.452 2.163 6.062 1.00 90.69 70 HIS A N 1
ATOM 547 C CA . HIS A 1 70 ? 0.629 3.011 7.238 1.00 90.69 70 HIS A CA 1
ATOM 548 C C . HIS A 1 70 ? -0.646 3.794 7.571 1.00 90.69 70 HIS A C 1
ATOM 550 O O . HIS A 1 70 ? -1.058 3.851 8.727 1.00 90.69 70 HIS A O 1
ATOM 556 N N . HIS A 1 71 ? -1.327 4.354 6.568 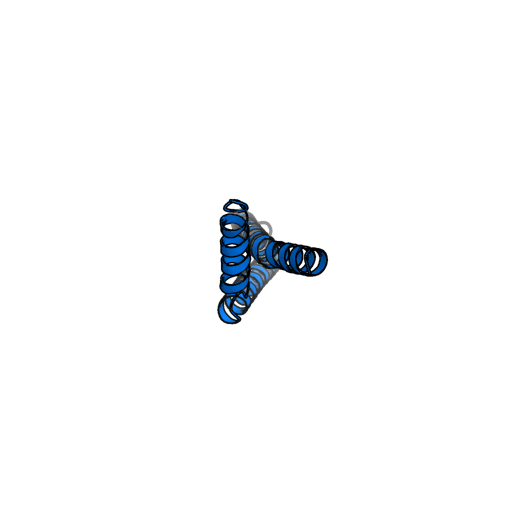1.00 87.75 71 HIS A N 1
ATOM 557 C CA . HIS A 1 71 ? -2.590 5.057 6.789 1.00 87.75 71 HIS A CA 1
ATOM 558 C C . HIS A 1 71 ? -3.685 4.116 7.319 1.00 87.75 71 HIS A C 1
ATOM 560 O O . HIS A 1 71 ? -4.394 4.465 8.264 1.00 87.75 71 HIS A O 1
ATOM 566 N N . ALA A 1 72 ? -3.794 2.902 6.768 1.00 86.19 72 ALA A N 1
ATOM 567 C CA . ALA A 1 72 ? -4.719 1.893 7.274 1.00 86.19 72 ALA A CA 1
ATOM 568 C C . ALA A 1 72 ? -4.401 1.515 8.731 1.00 86.19 72 ALA A C 1
ATOM 570 O O . ALA A 1 72 ? -5.312 1.451 9.554 1.00 86.19 72 ALA A O 1
ATOM 571 N N . GLN A 1 73 ? -3.123 1.337 9.075 1.00 84.69 73 GLN A N 1
ATOM 572 C CA . GLN A 1 73 ? -2.676 1.043 10.439 1.00 84.69 73 GLN A CA 1
ATOM 573 C C . GLN A 1 73 ? -2.951 2.190 11.412 1.00 84.69 73 GLN A C 1
ATOM 575 O O . GLN A 1 73 ? -3.419 1.936 12.516 1.00 84.69 73 GLN A O 1
ATOM 580 N N . GLN A 1 74 ? -2.711 3.444 11.023 1.00 84.12 74 GLN A N 1
ATOM 581 C CA . GLN A 1 74 ? -3.010 4.597 11.875 1.00 84.12 74 GLN A CA 1
ATOM 582 C C . GLN A 1 74 ? -4.498 4.666 12.212 1.00 84.12 74 GLN A C 1
ATOM 584 O O . GLN A 1 74 ? -4.858 4.856 13.370 1.00 84.12 74 GLN A O 1
ATOM 589 N N . VAL A 1 75 ? -5.367 4.471 11.221 1.00 79.69 75 VAL A N 1
ATOM 590 C CA . VAL A 1 75 ? -6.814 4.598 11.416 1.00 79.69 75 VAL A CA 1
ATOM 591 C C . VAL A 1 75 ? -7.396 3.387 12.151 1.00 79.69 75 VAL A C 1
ATOM 593 O O . VAL A 1 75 ? -8.168 3.549 13.097 1.00 79.69 75 VAL A O 1
ATOM 596 N N . LEU A 1 76 ? -7.022 2.166 11.757 1.00 74.25 76 LEU A N 1
ATOM 597 C CA . LEU A 1 76 ? -7.525 0.943 12.389 1.00 74.25 76 LEU A CA 1
ATOM 598 C C . LEU A 1 76 ? -6.890 0.709 13.767 1.00 74.25 76 LEU A C 1
ATOM 600 O O . LEU A 1 76 ? -7.588 0.343 14.709 1.00 74.25 76 LEU A O 1
ATOM 604 N N . GLY A 1 77 ? -5.590 0.965 13.911 1.00 74.19 77 GLY A N 1
ATOM 605 C CA . GLY A 1 77 ? -4.856 0.823 15.169 1.00 74.19 77 GLY A CA 1
ATOM 606 C C . GLY A 1 77 ? -5.277 1.845 16.225 1.00 74.19 77 GLY A C 1
ATOM 607 O O . GLY A 1 77 ? -5.477 1.466 17.378 1.00 74.19 77 GLY A O 1
ATOM 608 N N . ALA A 1 78 ? -5.507 3.110 15.846 1.00 70.56 78 ALA A N 1
ATOM 609 C CA . ALA A 1 78 ? -6.055 4.113 16.766 1.00 70.56 78 ALA A CA 1
ATOM 610 C C . ALA A 1 78 ? -7.439 3.713 17.296 1.00 70.56 78 ALA A C 1
ATOM 612 O O . ALA A 1 78 ? -7.757 3.970 18.456 1.00 70.56 78 ALA A O 1
ATOM 613 N N . ARG A 1 79 ? -8.247 3.035 16.472 1.00 67.81 79 ARG A N 1
ATOM 614 C CA . ARG A 1 79 ? -9.554 2.532 16.892 1.00 67.81 79 ARG A CA 1
ATOM 615 C C . ARG A 1 79 ? -9.450 1.367 17.873 1.00 67.81 79 ARG A C 1
ATOM 617 O O . ARG A 1 79 ? -10.127 1.398 18.892 1.00 67.81 79 ARG A O 1
ATOM 624 N N . VAL A 1 80 ? -8.599 0.375 17.602 1.00 68.00 80 VAL A N 1
ATOM 625 C CA . VAL A 1 80 ? -8.386 -0.747 18.538 1.00 68.00 80 VAL A CA 1
ATOM 626 C C . VAL A 1 80 ? -7.891 -0.228 19.891 1.00 68.00 80 VAL A C 1
ATOM 628 O O . VAL A 1 80 ? -8.369 -0.666 20.932 1.00 68.00 80 VAL A O 1
ATOM 631 N N . ALA A 1 81 ? -6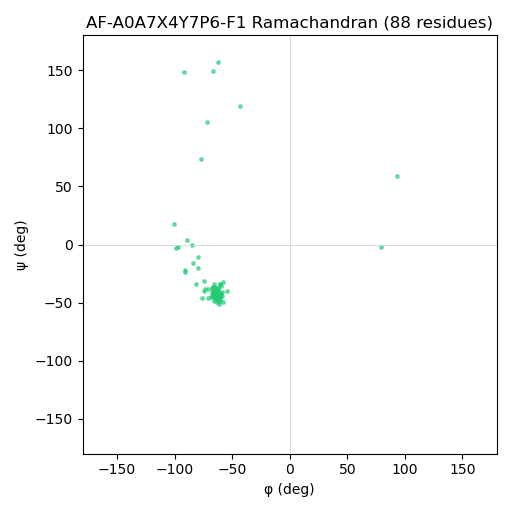.987 0.756 19.890 1.00 65.38 81 ALA A N 1
ATOM 632 C CA . ALA A 1 81 ? -6.526 1.395 21.120 1.00 65.38 81 ALA A CA 1
ATOM 633 C C . ALA A 1 81 ? -7.658 2.119 21.877 1.00 65.38 81 ALA A C 1
ATOM 635 O O . ALA A 1 81 ? -7.727 2.021 23.101 1.00 65.38 81 ALA A O 1
ATOM 636 N N . LEU A 1 82 ? -8.562 2.808 21.168 1.00 67.50 82 LEU A N 1
ATOM 637 C CA . LEU A 1 82 ? -9.724 3.470 21.769 1.00 67.50 82 LEU A CA 1
ATOM 638 C C . LEU A 1 82 ? -10.702 2.462 22.396 1.00 67.50 82 LEU A C 1
ATOM 640 O O . LEU A 1 82 ? -11.094 2.646 23.544 1.00 67.50 82 LEU A O 1
ATOM 644 N N . GLU A 1 83 ? -11.029 1.374 21.691 1.00 67.56 83 GLU A N 1
ATOM 645 C CA . GLU A 1 83 ? -11.935 0.321 22.186 1.00 67.56 83 GLU A CA 1
ATOM 646 C C . GLU A 1 83 ? -11.405 -0.338 23.477 1.00 67.56 83 GLU A C 1
ATOM 648 O O . GLU A 1 83 ? -12.185 -0.662 24.377 1.00 67.56 83 GLU A O 1
ATOM 653 N N . VAL A 1 84 ? -10.079 -0.493 23.598 1.00 68.38 84 VAL A N 1
ATOM 654 C CA . VAL A 1 84 ? -9.417 -0.994 24.816 1.00 68.38 84 VAL A CA 1
ATOM 655 C C . VAL A 1 84 ? -9.520 0.009 25.967 1.00 68.38 84 VAL A C 1
ATOM 657 O O . VAL A 1 84 ? -9.847 -0.384 27.084 1.00 68.38 84 VAL A O 1
ATOM 660 N N . VAL A 1 85 ? -9.270 1.299 25.722 1.00 68.00 85 VAL A N 1
ATOM 661 C CA . VAL A 1 85 ? -9.390 2.341 26.760 1.00 6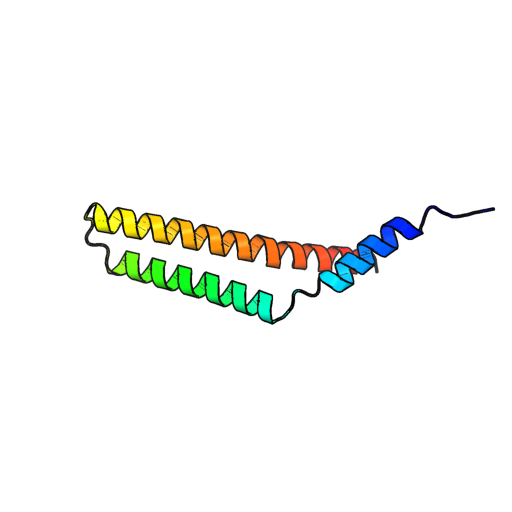8.00 85 VAL A CA 1
ATOM 662 C C . VAL A 1 85 ? -10.830 2.450 27.262 1.00 68.00 85 VAL A C 1
ATOM 664 O O . VAL A 1 85 ? -11.051 2.531 28.466 1.00 68.00 85 VAL A O 1
ATOM 667 N N . GLU A 1 86 ? -11.809 2.400 26.361 1.00 71.50 86 GLU A N 1
ATOM 668 C CA . GLU A 1 86 ? -13.230 2.441 26.716 1.00 71.50 86 GLU A CA 1
ATOM 669 C C . GLU A 1 86 ? -13.647 1.234 27.566 1.00 71.50 86 GLU A C 1
ATOM 671 O O . GLU A 1 86 ? -14.353 1.421 28.552 1.00 71.50 86 GLU A O 1
ATOM 676 N N . HIS A 1 87 ? -13.161 0.025 27.257 1.00 69.44 87 HIS A N 1
ATOM 677 C CA . HIS A 1 87 ? -13.401 -1.166 28.085 1.00 69.44 87 HIS A CA 1
ATOM 678 C C . HIS A 1 87 ? -12.743 -1.098 29.466 1.00 69.44 87 HIS A C 1
ATOM 680 O O . HIS A 1 87 ? -13.279 -1.653 30.416 1.00 69.44 87 HIS A O 1
ATOM 686 N N . LEU A 1 88 ? -11.576 -0.462 29.586 1.00 66.31 88 LEU A N 1
ATOM 687 C CA . LEU A 1 88 ? -10.867 -0.330 30.865 1.00 66.31 88 LEU A CA 1
ATOM 688 C C . LEU A 1 88 ? -11.439 0.784 31.756 1.00 66.31 88 LEU A C 1
ATOM 690 O O . LEU A 1 88 ? -11.173 0.800 32.956 1.00 66.31 88 LEU A O 1
ATOM 694 N N . CYS A 1 89 ? -12.172 1.735 31.175 1.00 63.69 89 CYS A N 1
ATOM 695 C CA . CYS A 1 89 ? -12.830 2.828 31.893 1.00 63.69 89 CYS A CA 1
ATOM 696 C C . CYS A 1 89 ? -14.328 2.585 32.163 1.00 63.69 89 CYS A C 1
ATOM 698 O O . CYS A 1 89 ? -14.952 3.446 32.789 1.00 63.69 89 CYS A O 1
ATOM 700 N N . ALA A 1 90 ? -14.887 1.470 31.682 1.00 53.38 90 ALA A N 1
ATOM 701 C CA . ALA A 1 90 ? -16.259 1.018 31.932 1.00 53.38 90 ALA A CA 1
ATOM 702 C C . ALA A 1 90 ? -16.330 0.097 33.159 1.00 53.38 90 ALA A C 1
ATOM 704 O O . ALA A 1 90 ? -17.345 0.191 33.885 1.00 53.38 90 ALA A O 1
#